Protein AF-A0A442SIB3-F1 (afdb_monomer_lite)

Structure (mmCIF, N/CA/C/O backbone):
data_AF-A0A442SIB3-F1
#
_entry.id   AF-A0A442SIB3-F1
#
loop_
_atom_site.group_PDB
_atom_site.id
_atom_site.type_symbol
_atom_site.label_atom_id
_atom_site.label_alt_id
_atom_site.label_comp_id
_atom_site.label_asym_id
_atom_site.label_entity_id
_atom_site.label_seq_id
_atom_site.pdbx_PDB_ins_code
_atom_site.Cartn_x
_atom_site.Cartn_y
_atom_site.Cartn_z
_atom_site.occupancy
_atom_site.B_iso_or_equiv
_atom_site.auth_seq_id
_atom_site.auth_comp_id
_atom_site.auth_asym_id
_atom_site.auth_atom_id
_atom_site.pdbx_PDB_model_num
ATOM 1 N N . MET A 1 1 ? 12.370 -16.704 -24.939 1.00 66.25 1 MET A N 1
ATOM 2 C CA . MET A 1 1 ? 13.390 -17.025 -25.955 1.00 66.25 1 MET A CA 1
ATOM 3 C C . MET A 1 1 ? 13.864 -15.722 -26.552 1.00 66.25 1 MET A C 1
ATOM 5 O O . MET A 1 1 ? 13.085 -15.091 -27.266 1.00 66.25 1 MET A O 1
ATOM 9 N N . ASN A 1 2 ? 15.066 -15.297 -26.175 1.00 74.00 2 ASN A N 1
ATOM 10 C CA . ASN A 1 2 ? 15.635 -14.035 -26.639 1.00 74.00 2 ASN A CA 1
ATOM 11 C C . ASN A 1 2 ? 16.204 -14.160 -28.073 1.00 74.00 2 ASN A C 1
ATOM 13 O O . ASN A 1 2 ? 16.317 -15.274 -28.586 1.00 74.00 2 ASN A O 1
ATOM 17 N N . VAL A 1 3 ? 16.539 -13.055 -28.741 1.00 76.50 3 VAL A N 1
ATOM 18 C CA . VAL A 1 3 ? 16.989 -12.995 -30.140 1.00 76.50 3 VAL A CA 1
ATOM 19 C C . VAL A 1 3 ? 18.236 -13.848 -30.313 1.00 76.50 3 VAL A C 1
ATOM 21 O O . VAL A 1 3 ? 18.281 -14.657 -31.233 1.00 76.50 3 VAL A O 1
ATOM 24 N N . ALA A 1 4 ? 19.174 -13.774 -29.368 1.00 76.81 4 ALA A N 1
ATOM 25 C CA . ALA A 1 4 ? 20.386 -14.587 -29.378 1.00 76.81 4 ALA A CA 1
ATOM 26 C C . ALA A 1 4 ? 20.079 -16.099 -29.358 1.00 76.81 4 ALA A C 1
ATOM 28 O O . ALA A 1 4 ? 20.660 -16.869 -30.120 1.00 76.81 4 ALA A O 1
ATOM 29 N N . GLN A 1 5 ? 19.115 -16.535 -28.544 1.00 78.50 5 GLN A N 1
ATOM 30 C CA . GLN A 1 5 ? 18.628 -17.915 -28.507 1.00 78.50 5 GLN A CA 1
ATOM 31 C C . GLN A 1 5 ? 17.917 -18.305 -29.811 1.00 78.50 5 GLN A C 1
ATOM 33 O O . GLN A 1 5 ? 18.087 -19.433 -30.274 1.00 78.50 5 GLN A O 1
ATOM 38 N N . LYS A 1 6 ? 17.154 -17.391 -30.436 1.00 78.00 6 LYS A N 1
ATOM 39 C CA . LYS A 1 6 ? 16.512 -17.646 -31.741 1.00 78.00 6 LYS A CA 1
ATOM 40 C C . LYS A 1 6 ? 17.548 -17.809 -32.851 1.00 78.00 6 LYS A C 1
ATOM 42 O O . LYS A 1 6 ? 17.445 -18.742 -33.639 1.00 78.00 6 LYS A O 1
ATOM 47 N N . GLU A 1 7 ? 18.538 -16.925 -32.901 1.00 79.69 7 GLU A N 1
ATOM 48 C CA . GLU A 1 7 ? 19.623 -16.954 -33.884 1.00 79.69 7 GLU A CA 1
ATOM 49 C C . GLU A 1 7 ? 20.488 -18.203 -33.725 1.00 79.69 7 GLU A C 1
ATOM 51 O O . GLU A 1 7 ? 20.823 -18.843 -34.717 1.00 79.69 7 GLU A O 1
ATOM 56 N N . HIS A 1 8 ? 20.781 -18.609 -32.489 1.00 78.94 8 HIS A N 1
ATOM 57 C CA . HIS A 1 8 ? 21.533 -19.829 -32.212 1.00 78.94 8 HIS A CA 1
ATOM 58 C C . HIS A 1 8 ? 20.788 -21.089 -32.678 1.00 78.94 8 HIS A C 1
ATOM 60 O O . HIS A 1 8 ? 21.376 -21.970 -33.304 1.00 78.94 8 HIS A O 1
ATOM 66 N N . LEU A 1 9 ? 19.476 -21.172 -32.431 1.00 81.06 9 LEU A N 1
ATOM 67 C CA . LEU A 1 9 ? 18.653 -22.274 -32.938 1.00 81.06 9 LEU A CA 1
ATOM 68 C C . LEU A 1 9 ? 18.547 -22.255 -34.472 1.00 81.06 9 LEU A C 1
ATOM 70 O O . LEU A 1 9 ? 18.674 -23.303 -35.108 1.00 81.06 9 LEU A O 1
ATOM 74 N N . ALA A 1 10 ? 18.408 -21.071 -35.075 1.00 82.31 10 ALA A N 1
ATOM 75 C CA . ALA A 1 10 ? 18.383 -20.904 -36.526 1.00 82.31 10 ALA A CA 1
ATOM 76 C C . ALA A 1 10 ? 19.718 -21.291 -37.188 1.00 82.31 10 ALA A C 1
ATOM 78 O O . ALA A 1 10 ? 19.709 -21.960 -38.220 1.00 82.31 10 ALA A O 1
ATOM 79 N N . ALA A 1 11 ? 20.858 -20.944 -36.581 1.00 81.25 11 ALA A N 1
ATOM 80 C CA . ALA A 1 11 ? 22.192 -21.318 -37.057 1.00 81.25 11 ALA A CA 1
ATOM 81 C C . ALA A 1 11 ? 22.416 -22.837 -37.043 1.00 81.25 11 ALA A C 1
ATOM 83 O O . ALA A 1 11 ? 23.124 -23.373 -37.894 1.00 81.25 11 ALA A O 1
ATOM 84 N N . LEU A 1 12 ? 21.778 -23.537 -36.103 1.00 80.81 12 LEU A N 1
ATOM 85 C CA . LEU A 1 12 ? 21.798 -24.996 -36.020 1.00 80.81 12 LEU A CA 1
ATOM 86 C C . LEU A 1 12 ? 20.737 -25.660 -36.916 1.00 80.81 12 LEU A C 1
ATOM 88 O O . LEU A 1 12 ? 20.754 -26.880 -37.068 1.00 80.81 12 LEU A O 1
ATOM 92 N N . GLY A 1 13 ? 19.839 -24.881 -37.530 1.00 82.62 13 GLY A N 1
ATOM 93 C CA . GLY A 1 13 ? 18.764 -25.380 -38.392 1.00 82.62 13 GLY A CA 1
ATOM 94 C C . GLY A 1 13 ? 17.641 -26.083 -37.626 1.00 82.62 13 GLY A C 1
ATOM 95 O O . GLY A 1 13 ? 16.977 -26.960 -38.175 1.00 82.62 13 GLY A O 1
ATOM 96 N N . VAL A 1 14 ? 17.448 -25.731 -36.354 1.00 81.38 14 VAL A N 1
ATOM 97 C CA . VAL A 1 14 ? 16.566 -26.441 -35.427 1.00 81.38 14 VAL A CA 1
ATOM 98 C C . VAL A 1 14 ? 15.469 -25.509 -34.903 1.00 81.38 14 VAL A C 1
ATOM 100 O O . VAL A 1 14 ? 15.728 -24.349 -34.602 1.00 81.38 14 VAL A O 1
ATOM 103 N N . ALA A 1 15 ? 14.232 -26.004 -34.785 1.00 75.06 15 ALA A N 1
ATOM 104 C CA . ALA A 1 15 ? 13.090 -25.195 -34.346 1.00 75.06 15 ALA A CA 1
ATOM 105 C C . ALA A 1 15 ? 13.006 -25.039 -32.816 1.00 75.06 15 ALA A C 1
ATOM 107 O O . ALA A 1 15 ? 12.498 -24.030 -32.325 1.00 75.06 15 ALA A O 1
ATOM 108 N N . SER A 1 16 ? 13.496 -26.025 -32.059 1.00 78.19 16 SER A N 1
ATOM 109 C CA . SER A 1 16 ? 13.451 -26.042 -30.597 1.00 78.19 16 SER A CA 1
ATOM 110 C C . SER A 1 16 ? 14.739 -26.585 -29.979 1.00 78.19 16 SER A C 1
ATOM 112 O O . SER A 1 16 ? 15.396 -27.471 -30.515 1.00 78.19 16 SER A O 1
ATOM 114 N N . VAL A 1 17 ? 15.070 -26.128 -28.771 1.00 74.88 17 VAL A N 1
ATOM 115 C CA . VAL A 1 17 ? 16.184 -26.674 -27.969 1.00 74.88 17 VAL A CA 1
ATOM 116 C C . VAL A 1 17 ? 16.013 -28.174 -27.712 1.00 74.88 17 VAL A C 1
ATOM 118 O O . VAL A 1 17 ? 16.994 -28.900 -27.545 1.00 74.88 17 VAL A O 1
ATOM 121 N N . HIS A 1 18 ? 14.769 -28.659 -27.671 1.00 80.75 18 HIS A N 1
ATOM 122 C CA . HIS A 1 18 ? 14.461 -30.069 -27.426 1.00 80.75 18 HIS A CA 1
ATOM 123 C C . HIS A 1 18 ? 14.847 -30.986 -28.587 1.00 80.75 18 HIS A C 1
ATOM 125 O O . HIS A 1 18 ? 15.131 -32.159 -28.349 1.00 80.75 18 HIS A O 1
ATOM 131 N N . ASP A 1 19 ? 14.943 -30.439 -29.795 1.00 80.19 19 ASP A N 1
ATOM 132 C CA . ASP A 1 19 ? 15.344 -31.166 -30.998 1.00 80.19 19 ASP A CA 1
ATOM 133 C C . ASP A 1 19 ? 16.879 -31.307 -31.093 1.00 80.19 19 ASP A C 1
ATOM 135 O O . ASP A 1 19 ? 17.394 -32.068 -31.912 1.00 80.19 19 ASP A O 1
ATOM 139 N N . LEU A 1 20 ? 17.638 -30.606 -30.236 1.00 78.19 20 LEU A N 1
ATOM 140 C CA . LEU A 1 20 ? 19.082 -30.801 -30.128 1.00 78.19 20 LEU A CA 1
ATOM 141 C C . LEU A 1 20 ? 19.395 -32.159 -29.470 1.00 78.19 20 LEU A C 1
ATOM 143 O O . LEU A 1 20 ? 18.699 -32.567 -28.528 1.00 78.19 20 LEU A O 1
ATOM 147 N N . PRO A 1 21 ? 20.490 -32.834 -29.868 1.00 78.06 21 PRO A N 1
ATOM 148 C CA . PRO A 1 21 ? 20.883 -34.106 -29.273 1.00 78.06 21 PRO A CA 1
ATOM 149 C C . PRO A 1 21 ? 21.027 -34.008 -27.742 1.00 78.06 21 PRO A C 1
ATOM 151 O O . PRO A 1 21 ? 21.536 -33.006 -27.226 1.00 78.06 21 PRO A O 1
ATOM 154 N N . PRO A 1 22 ? 20.569 -35.012 -26.974 1.00 71.44 22 PRO A N 1
ATOM 155 C CA . PRO A 1 22 ? 20.773 -35.038 -25.529 1.00 71.44 22 PRO A CA 1
ATOM 156 C C . PRO A 1 22 ? 22.275 -35.082 -25.206 1.00 71.44 22 PRO A C 1
ATOM 158 O O . PRO A 1 22 ? 23.003 -35.909 -25.745 1.00 71.44 22 PRO A O 1
ATOM 161 N N . GLY A 1 23 ? 22.739 -34.171 -24.343 1.00 69.88 23 GLY A N 1
ATOM 162 C CA . GLY A 1 23 ? 24.150 -34.064 -23.947 1.00 69.88 23 GLY A CA 1
ATOM 163 C C . GLY A 1 23 ? 25.054 -33.284 -24.909 1.00 69.88 23 GLY A C 1
ATOM 164 O O . GLY A 1 23 ? 26.265 -33.276 -24.710 1.00 69.88 23 GLY A O 1
ATOM 165 N N . SER A 1 24 ? 24.510 -32.628 -25.940 1.00 73.88 24 SER A N 1
ATOM 166 C CA . SER A 1 24 ? 25.320 -31.788 -26.826 1.00 73.88 24 SER A CA 1
ATOM 167 C C . SER A 1 24 ? 25.783 -30.500 -26.137 1.00 73.88 24 SER A C 1
ATOM 169 O O . SER A 1 24 ? 25.027 -29.857 -25.403 1.00 73.88 24 SER A O 1
ATOM 171 N N . ASN A 1 25 ? 27.010 -30.073 -26.446 1.00 77.50 25 ASN A N 1
ATOM 172 C CA . ASN A 1 25 ? 27.545 -28.783 -25.996 1.00 77.50 25 ASN A CA 1
ATOM 173 C C . ASN A 1 25 ? 26.676 -27.604 -26.469 1.00 77.50 25 ASN A C 1
ATOM 175 O O . ASN A 1 25 ? 26.555 -26.616 -25.756 1.00 77.50 25 ASN A O 1
ATOM 179 N N . ALA A 1 26 ? 25.959 -27.760 -27.587 1.00 75.19 26 ALA A N 1
ATOM 180 C CA . ALA A 1 26 ? 25.010 -26.775 -28.104 1.00 75.19 26 ALA A CA 1
ATOM 181 C C . ALA A 1 26 ? 23.849 -26.459 -27.135 1.00 75.19 26 ALA A C 1
ATOM 183 O O . ALA A 1 26 ? 23.329 -25.345 -27.142 1.00 75.19 26 ALA A O 1
ATOM 184 N N . LYS A 1 27 ? 23.433 -27.404 -26.275 1.00 75.12 27 LYS A N 1
ATOM 185 C CA . LYS A 1 27 ? 22.431 -27.124 -25.226 1.00 75.12 27 LYS A CA 1
ATOM 186 C C . LYS A 1 27 ? 23.009 -26.281 -24.092 1.00 75.12 27 LYS A C 1
ATOM 188 O O . LYS A 1 27 ? 22.301 -25.442 -23.544 1.00 75.12 27 LYS A O 1
ATOM 193 N N . LEU A 1 28 ? 24.280 -26.503 -23.751 1.00 75.50 28 LEU A N 1
ATOM 194 C CA . LEU A 1 28 ? 24.992 -25.706 -22.751 1.00 75.50 28 LEU A CA 1
ATOM 195 C C . LEU A 1 28 ? 25.247 -24.290 -23.274 1.00 75.50 28 LEU A C 1
ATOM 197 O O . LEU A 1 28 ? 25.030 -23.326 -22.552 1.00 75.50 28 LEU A O 1
ATOM 201 N N . GLU A 1 29 ? 25.636 -24.161 -24.541 1.00 76.81 29 GLU A N 1
ATOM 202 C CA . GLU A 1 29 ? 25.796 -22.871 -25.218 1.00 76.81 29 GLU A CA 1
ATOM 203 C C . GLU A 1 29 ? 24.472 -22.103 -25.266 1.00 76.81 29 GLU A C 1
ATOM 205 O O . GLU A 1 29 ? 24.440 -20.949 -24.850 1.00 76.81 29 GLU A O 1
ATOM 210 N N . TYR A 1 30 ? 23.361 -22.759 -25.628 1.00 74.56 30 TYR A N 1
ATOM 211 C CA . TYR A 1 30 ? 22.024 -22.157 -25.569 1.00 74.56 30 TYR A CA 1
ATOM 212 C C . TYR A 1 30 ? 21.650 -21.664 -24.158 1.00 74.56 30 TYR A C 1
ATOM 214 O O . TYR A 1 30 ? 21.089 -20.580 -24.015 1.00 74.56 30 TYR A O 1
ATOM 222 N N . ALA A 1 31 ? 21.962 -22.442 -23.116 1.00 74.19 31 ALA A N 1
ATOM 223 C CA . ALA A 1 31 ? 21.683 -22.077 -21.724 1.00 74.19 31 ALA A CA 1
ATOM 224 C C . ALA A 1 31 ? 22.567 -20.925 -21.208 1.00 74.19 31 ALA A C 1
ATOM 226 O O . ALA A 1 31 ? 22.169 -20.216 -20.289 1.00 74.19 31 ALA A O 1
ATOM 227 N N . ASN A 1 32 ? 23.748 -20.731 -21.803 1.00 75.25 32 ASN A N 1
ATOM 228 C CA . ASN A 1 32 ? 24.673 -19.648 -21.466 1.00 75.25 32 ASN A CA 1
ATOM 229 C C . ASN A 1 32 ? 24.373 -18.337 -22.213 1.00 75.25 32 ASN A C 1
ATOM 231 O O . ASN A 1 32 ? 24.952 -17.303 -21.874 1.00 75.25 32 ASN A O 1
ATOM 235 N N . LEU A 1 33 ? 23.488 -18.354 -23.218 1.00 73.00 33 LEU A N 1
ATOM 236 C CA . LEU A 1 33 ? 23.015 -17.137 -23.874 1.00 73.00 33 LEU A CA 1
ATOM 237 C C . LEU A 1 33 ? 22.119 -16.367 -22.896 1.00 73.00 33 LEU A C 1
ATOM 239 O O . LEU A 1 33 ? 21.065 -16.850 -22.492 1.00 73.00 33 LEU A O 1
ATOM 243 N N . THR A 1 34 ? 22.595 -15.178 -22.527 1.00 61.25 34 THR A N 1
ATOM 244 C CA . THR A 1 34 ? 22.104 -14.225 -21.521 1.00 61.25 34 THR A CA 1
ATOM 245 C C . THR A 1 34 ? 20.612 -14.342 -21.195 1.00 61.25 34 THR A C 1
ATOM 247 O O . THR A 1 34 ? 19.773 -14.086 -22.044 1.00 61.25 34 THR A O 1
ATOM 250 N N . ASP A 1 35 ? 20.264 -14.625 -19.939 1.00 57.09 35 ASP A N 1
ATOM 251 C CA . ASP A 1 35 ? 18.871 -14.790 -19.471 1.00 57.09 35 ASP A CA 1
ATOM 252 C C . ASP A 1 35 ? 18.088 -13.461 -19.358 1.00 57.09 35 ASP A C 1
ATOM 254 O O . ASP A 1 35 ? 16.974 -13.392 -18.840 1.00 57.09 35 ASP A O 1
ATOM 258 N N . THR A 1 36 ? 18.681 -12.363 -19.829 1.00 59.50 36 THR A N 1
ATOM 259 C CA . THR A 1 36 ? 17.997 -11.079 -19.957 1.00 59.50 36 THR A CA 1
ATOM 260 C C . THR A 1 36 ? 16.972 -11.173 -21.090 1.00 59.50 36 THR A C 1
ATOM 262 O O . THR A 1 36 ? 17.369 -11.453 -22.228 1.00 59.50 36 THR A O 1
ATOM 265 N N . PRO A 1 37 ? 15.675 -10.936 -20.816 1.00 57.75 37 PRO A N 1
ATOM 266 C CA . PRO A 1 37 ? 14.662 -10.836 -21.858 1.00 57.75 37 PRO A CA 1
ATOM 267 C C . PRO A 1 37 ? 15.074 -9.753 -22.853 1.00 57.75 37 PRO A C 1
ATOM 269 O O . PRO A 1 37 ? 15.551 -8.695 -22.432 1.00 57.75 37 PRO A O 1
ATOM 272 N N . ASP A 1 38 ? 14.892 -9.991 -24.155 1.00 58.03 38 ASP A N 1
ATOM 273 C CA . ASP A 1 38 ? 15.052 -8.895 -25.110 1.00 58.03 38 ASP A CA 1
ATOM 274 C C . ASP A 1 38 ? 14.090 -7.766 -24.742 1.00 58.03 38 ASP A C 1
ATOM 276 O O . ASP A 1 38 ? 12.965 -8.045 -24.306 1.00 58.03 38 ASP A O 1
ATOM 280 N N . PRO A 1 39 ? 14.478 -6.500 -24.960 1.00 53.56 39 PRO A N 1
ATOM 281 C CA . PRO A 1 39 ? 13.505 -5.424 -24.955 1.00 53.56 39 PRO A CA 1
ATOM 282 C C . PRO A 1 39 ? 12.421 -5.769 -25.982 1.00 53.56 39 PRO A C 1
ATOM 284 O O . PRO A 1 39 ? 12.717 -5.968 -27.162 1.00 53.56 39 PRO A O 1
ATOM 287 N N . GLU A 1 40 ? 11.173 -5.890 -25.528 1.00 52.88 40 GLU A N 1
ATOM 288 C CA . GLU A 1 40 ? 10.041 -6.128 -26.419 1.00 52.88 40 GLU A CA 1
ATOM 289 C C . GLU A 1 40 ? 10.061 -5.077 -27.535 1.00 52.88 40 GLU A C 1
ATOM 291 O O . GLU A 1 40 ? 10.117 -3.872 -27.271 1.00 52.88 40 GLU A O 1
ATOM 296 N N . SER A 1 41 ? 10.041 -5.517 -28.799 1.00 49.44 41 SER A N 1
ATOM 297 C CA . SER A 1 41 ? 9.874 -4.581 -29.906 1.00 49.44 41 SER A CA 1
ATOM 298 C C . SER A 1 41 ? 8.537 -3.870 -29.718 1.00 49.44 41 SER A C 1
ATOM 300 O O . SER A 1 41 ? 7.503 -4.525 -29.567 1.00 49.44 41 SER A O 1
ATOM 302 N N . VAL A 1 42 ? 8.556 -2.539 -29.750 1.00 50.31 42 VAL A N 1
ATOM 303 C CA . VAL A 1 42 ? 7.392 -1.665 -29.514 1.00 50.31 42 VAL A CA 1
ATOM 304 C C . VAL A 1 42 ? 6.200 -2.001 -30.433 1.00 50.31 42 VAL A C 1
ATOM 306 O O . VAL A 1 42 ? 5.065 -1.660 -30.120 1.00 50.31 42 VAL A O 1
ATOM 309 N N . GLU A 1 43 ? 6.422 -2.726 -31.534 1.00 51.09 43 GLU A N 1
ATOM 310 C CA . GLU A 1 43 ? 5.372 -3.182 -32.452 1.00 51.09 43 GLU A CA 1
ATOM 311 C C . GLU A 1 43 ? 4.460 -4.293 -31.902 1.00 51.09 43 GLU A C 1
ATOM 313 O O . GLU A 1 43 ? 3.310 -4.379 -32.334 1.00 51.09 43 GLU A O 1
ATOM 318 N N . THR A 1 44 ? 4.920 -5.113 -30.948 1.00 44.59 44 THR A N 1
ATOM 319 C CA . THR A 1 44 ? 4.103 -6.166 -30.302 1.00 44.59 44 THR A CA 1
ATOM 320 C C . THR A 1 44 ? 3.690 -5.830 -28.875 1.00 44.59 44 THR A C 1
ATOM 322 O O . THR A 1 44 ? 2.942 -6.594 -28.265 1.00 44.59 44 THR A O 1
ATOM 325 N N . ALA A 1 45 ? 4.156 -4.700 -28.341 1.00 46.66 45 ALA A N 1
ATOM 326 C CA . ALA A 1 45 ? 3.649 -4.181 -27.083 1.00 46.66 45 ALA A CA 1
ATOM 327 C C . ALA A 1 45 ? 2.138 -3.913 -27.224 1.00 46.66 45 ALA A C 1
ATOM 329 O O . ALA A 1 45 ? 1.679 -3.547 -28.316 1.00 46.66 45 ALA A O 1
ATOM 330 N N . PRO A 1 46 ? 1.337 -4.063 -26.152 1.00 50.38 46 PRO A N 1
ATOM 331 C CA . PRO A 1 46 ? -0.031 -3.572 -26.162 1.00 50.38 46 PRO A CA 1
ATOM 332 C C . PRO A 1 46 ? 0.012 -2.122 -26.639 1.00 50.38 46 PRO A C 1
ATOM 334 O O . PRO A 1 46 ? 0.695 -1.297 -26.030 1.00 50.38 46 PRO A O 1
ATOM 337 N N . LYS A 1 47 ? -0.654 -1.813 -27.759 1.00 57.56 47 LYS A N 1
ATOM 338 C CA . LYS A 1 47 ? -0.840 -0.425 -28.181 1.00 57.56 47 LYS A CA 1
ATOM 339 C C . LYS A 1 47 ? -1.625 0.245 -27.068 1.00 57.56 47 LYS A C 1
ATOM 341 O O . LYS A 1 47 ? -2.842 0.085 -26.988 1.00 57.56 47 LYS A O 1
ATOM 346 N N . TYR A 1 48 ? -0.907 0.913 -26.176 1.00 54.84 48 TYR A N 1
ATOM 347 C CA . TYR A 1 48 ? -1.509 1.671 -25.102 1.00 54.84 48 TYR A CA 1
ATOM 348 C C . TYR A 1 48 ? -2.489 2.647 -25.732 1.00 54.84 48 TYR A C 1
ATOM 350 O O . TYR A 1 48 ? -2.169 3.321 -26.718 1.00 54.84 48 TYR A O 1
ATOM 358 N N . SER A 1 49 ? -3.704 2.687 -25.196 1.00 59.97 49 SER A N 1
ATOM 359 C CA . SER A 1 49 ? -4.652 3.703 -25.620 1.00 59.97 49 SER A CA 1
ATOM 360 C C . SER A 1 49 ? -4.068 5.078 -25.306 1.00 59.97 49 SER A C 1
ATOM 362 O O . SER A 1 49 ? -3.260 5.242 -24.388 1.00 59.97 49 SER A O 1
ATOM 364 N N . GLU A 1 50 ? -4.476 6.090 -26.061 1.00 50.91 50 GLU A N 1
ATOM 365 C CA . GLU A 1 50 ? -3.951 7.446 -25.902 1.00 50.91 50 GLU A CA 1
ATOM 366 C C . GLU A 1 50 ? -4.108 7.969 -24.460 1.00 50.91 50 GLU A C 1
ATOM 368 O O . GLU A 1 50 ? -3.217 8.635 -23.938 1.00 50.91 50 GLU A O 1
ATOM 373 N N . GLY A 1 51 ? -5.170 7.554 -23.758 1.00 56.28 51 GLY A N 1
ATOM 374 C CA . GLY A 1 51 ? -5.364 7.836 -22.333 1.00 56.28 51 GLY A CA 1
ATOM 375 C C . GLY A 1 51 ? -4.372 7.121 -21.403 1.00 56.28 51 GLY A C 1
ATOM 376 O O . GLY A 1 51 ? -3.907 7.718 -20.436 1.00 56.28 51 GLY A O 1
ATOM 377 N N . GLN A 1 52 ? -3.985 5.876 -21.701 1.00 58.09 52 GLN A N 1
ATOM 378 C CA . GLN A 1 52 ? -2.976 5.140 -20.923 1.00 58.09 52 GLN A CA 1
ATOM 379 C C . GLN A 1 52 ? -1.585 5.759 -21.078 1.00 58.09 52 GLN A C 1
ATOM 381 O O . GLN A 1 52 ? -0.842 5.872 -20.104 1.00 58.09 52 GLN A O 1
ATOM 386 N N . VAL A 1 53 ? -1.256 6.218 -22.287 1.00 55.72 53 VAL A N 1
ATOM 387 C CA . VAL A 1 53 ? -0.012 6.945 -22.561 1.00 55.72 53 VAL A CA 1
ATOM 388 C C . VAL A 1 53 ? 0.004 8.284 -21.820 1.00 55.72 53 VAL A C 1
ATOM 390 O O . VAL A 1 53 ? 1.007 8.620 -21.201 1.00 55.72 53 VAL A O 1
ATOM 393 N N . GLN A 1 54 ? -1.111 9.021 -21.800 1.00 57.56 54 GLN A N 1
ATOM 394 C CA . GLN A 1 54 ? -1.213 10.291 -21.067 1.00 57.56 54 GLN A CA 1
ATOM 395 C C . GLN A 1 54 ? -1.127 10.116 -19.541 1.00 57.56 54 GLN A C 1
ATOM 397 O O . GLN A 1 54 ? -0.484 10.930 -18.877 1.00 57.56 54 GLN A O 1
ATOM 402 N N . TYR A 1 55 ? -1.699 9.039 -18.995 1.00 58.00 55 TYR A N 1
ATOM 403 C CA . TYR A 1 55 ? -1.570 8.680 -17.579 1.00 58.00 55 TYR A CA 1
ATOM 404 C C . TYR A 1 55 ? -0.121 8.328 -17.202 1.00 58.00 55 TYR A C 1
ATOM 406 O O . TYR A 1 55 ? 0.399 8.814 -16.200 1.00 58.00 55 TYR A O 1
ATOM 414 N N . LEU A 1 56 ? 0.563 7.529 -18.031 1.00 58.19 56 LEU A N 1
ATOM 415 C CA . LEU A 1 56 ? 1.958 7.128 -17.804 1.00 58.19 56 LEU A CA 1
ATOM 416 C C . LEU A 1 56 ? 2.961 8.274 -18.014 1.00 58.19 56 LEU A C 1
ATOM 418 O O . LEU A 1 56 ? 3.982 8.320 -17.333 1.00 58.19 56 LEU A O 1
ATOM 422 N N . LEU A 1 57 ? 2.678 9.204 -18.933 1.00 58.81 57 LEU A N 1
ATOM 423 C CA . LEU A 1 57 ? 3.540 10.353 -19.249 1.00 58.81 57 LEU A CA 1
ATOM 424 C C . LEU A 1 57 ? 3.296 11.581 -18.355 1.00 58.81 57 LEU A C 1
ATOM 426 O O . LEU A 1 57 ? 3.882 12.635 -18.596 1.00 58.81 57 LEU A O 1
ATOM 430 N N . GLY A 1 58 ? 2.475 11.457 -17.308 1.00 49.94 58 GLY A N 1
ATOM 431 C CA . GLY A 1 58 ? 2.372 12.478 -16.266 1.00 49.94 58 GLY A CA 1
ATOM 432 C C . GLY A 1 58 ? 1.528 13.697 -16.635 1.00 49.94 58 GLY A C 1
ATOM 433 O O . GLY A 1 58 ? 1.797 14.788 -16.131 1.00 49.94 58 GLY A O 1
ATOM 434 N N . ARG A 1 59 ? 0.491 13.541 -17.473 1.00 51.84 59 ARG A N 1
ATOM 435 C CA . ARG A 1 59 ? -0.579 14.550 -17.508 1.00 51.84 59 ARG A CA 1
ATOM 436 C C . ARG A 1 59 ? -1.326 14.522 -16.181 1.00 51.84 59 ARG A C 1
ATOM 438 O O . ARG A 1 59 ? -1.650 13.450 -15.668 1.00 51.84 59 ARG A O 1
ATOM 445 N N . SER A 1 60 ? -1.579 15.699 -15.617 1.00 52.25 60 SER A N 1
ATOM 446 C CA . SER A 1 60 ? -2.339 15.793 -14.379 1.00 52.25 60 SER A CA 1
ATOM 447 C C . SER A 1 60 ? -3.777 15.330 -14.639 1.00 52.25 60 SER A C 1
ATOM 449 O O . SER A 1 60 ? -4.364 15.642 -15.674 1.00 52.25 60 SER A O 1
ATOM 451 N N . VAL A 1 61 ? -4.355 14.574 -13.702 1.00 53.31 61 VAL A N 1
ATOM 452 C CA . VAL A 1 61 ? -5.772 14.153 -13.748 1.00 53.31 61 VAL A CA 1
ATOM 453 C C . VAL A 1 61 ? -6.706 15.373 -13.835 1.00 53.31 61 VAL A C 1
ATOM 455 O O . VAL A 1 61 ? -7.843 15.265 -14.293 1.00 53.31 61 VAL A O 1
ATOM 458 N N . ASP A 1 62 ? -6.202 16.547 -13.451 1.00 53.97 62 ASP A N 1
ATOM 459 C CA . ASP A 1 62 ? -6.910 17.818 -13.491 1.00 53.97 62 ASP A CA 1
ATOM 460 C C . ASP A 1 62 ? -7.143 18.342 -14.918 1.00 53.97 62 ASP A C 1
ATOM 462 O O . ASP A 1 62 ? -8.090 19.100 -15.122 1.00 53.97 62 ASP A O 1
ATOM 466 N N . ASP A 1 63 ? -6.383 17.866 -15.910 1.00 58.44 63 ASP A N 1
ATOM 467 C CA . ASP A 1 63 ? -6.514 18.270 -17.318 1.00 58.44 63 ASP A CA 1
ATOM 468 C C . ASP A 1 63 ? -7.446 17.359 -18.140 1.00 58.44 63 ASP A C 1
ATOM 470 O O . ASP A 1 63 ? -7.622 17.570 -19.342 1.00 58.44 63 ASP A O 1
ATOM 474 N N . LEU A 1 64 ? -8.028 16.324 -17.520 1.00 60.47 64 LEU A N 1
ATOM 475 C CA . LEU A 1 64 ? -8.953 15.405 -18.189 1.00 60.47 64 LEU A CA 1
ATOM 476 C C . LEU A 1 64 ? -10.346 16.026 -18.326 1.00 60.47 64 LEU A C 1
ATOM 478 O O . LEU A 1 64 ? -10.874 16.591 -17.361 1.00 60.47 64 LEU A O 1
ATOM 482 N N . ASP A 1 65 ? -10.955 15.855 -19.501 1.00 63.34 65 ASP A N 1
ATOM 483 C CA . ASP A 1 65 ? -12.340 16.256 -19.752 1.00 63.34 65 ASP A CA 1
ATOM 484 C C . ASP A 1 65 ? -13.352 15.335 -19.037 1.00 63.34 65 ASP A C 1
ATOM 486 O O . ASP A 1 65 ? -13.027 14.236 -18.574 1.00 63.34 65 ASP A O 1
ATOM 490 N N . ASP A 1 66 ? -14.600 15.795 -18.915 1.00 66.75 66 ASP A N 1
ATOM 491 C CA . ASP A 1 66 ? -15.642 15.099 -18.148 1.00 66.75 66 ASP A CA 1
ATOM 492 C C . ASP A 1 66 ? -15.956 13.696 -18.696 1.00 66.75 66 ASP A C 1
ATOM 494 O O . ASP A 1 66 ? -16.287 12.780 -17.937 1.00 66.75 66 ASP A O 1
ATOM 498 N N . PHE A 1 67 ? -15.807 13.496 -20.009 1.00 65.12 67 PHE A N 1
ATOM 499 C CA . PHE A 1 67 ? -16.021 12.201 -20.649 1.00 65.12 67 PHE A CA 1
ATOM 500 C C . PHE A 1 67 ? -14.894 11.220 -20.298 1.00 65.12 67 PHE A C 1
ATOM 502 O O . PHE A 1 67 ? -15.153 10.082 -19.902 1.00 65.12 67 PHE A O 1
ATOM 509 N N . GLN A 1 68 ? -13.643 11.673 -20.366 1.00 63.34 68 GLN A N 1
ATOM 510 C CA . GLN A 1 68 ? -12.458 10.896 -20.011 1.00 63.34 68 GLN A CA 1
ATOM 511 C C . GLN A 1 68 ? -12.434 10.549 -18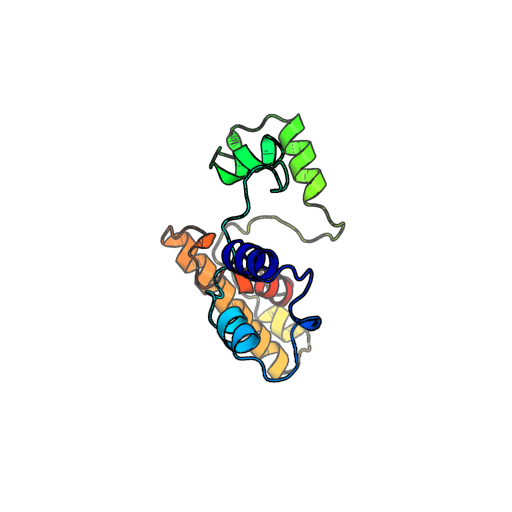.521 1.00 63.34 68 GLN A C 1
ATOM 513 O O . GLN A 1 68 ? -12.133 9.406 -18.167 1.00 63.34 68 GLN A O 1
ATOM 518 N N . ARG A 1 69 ? -12.828 11.484 -17.645 1.00 60.16 69 ARG A N 1
ATOM 519 C CA . ARG A 1 69 ? -13.017 11.213 -16.209 1.00 60.16 69 ARG A CA 1
ATOM 520 C C . ARG A 1 69 ? -14.080 10.143 -15.970 1.00 60.16 69 ARG A C 1
ATOM 522 O O . ARG A 1 69 ? -13.868 9.261 -15.141 1.00 60.16 69 ARG A O 1
ATOM 529 N N . GLY A 1 70 ? -15.188 10.183 -16.713 1.00 60.50 70 GLY A N 1
ATOM 530 C CA . GLY A 1 70 ? -16.257 9.187 -16.623 1.00 60.50 70 GLY A CA 1
ATOM 531 C C . GLY A 1 70 ? -15.800 7.778 -17.010 1.00 60.50 70 GLY A C 1
ATOM 532 O O . GLY A 1 70 ? -16.093 6.814 -16.303 1.00 60.50 70 GLY A O 1
ATOM 533 N N . VAL A 1 71 ? -15.023 7.653 -18.088 1.00 60.78 71 VAL A N 1
ATOM 534 C CA . VAL A 1 71 ? -14.460 6.363 -18.523 1.00 60.78 71 VAL A CA 1
ATOM 535 C C . VAL A 1 71 ? -13.428 5.838 -17.520 1.00 60.78 71 VAL A C 1
ATOM 537 O O . VAL A 1 71 ? -13.438 4.649 -17.202 1.00 60.78 71 VAL A O 1
ATOM 540 N N . LEU A 1 72 ? -12.576 6.711 -16.972 1.00 59.31 72 LEU A N 1
ATOM 541 C CA . LEU A 1 72 ? -11.584 6.332 -15.961 1.00 59.31 72 LEU A CA 1
ATOM 542 C C . LEU A 1 72 ? -12.250 5.865 -14.654 1.00 59.31 72 LEU A C 1
ATOM 544 O O . LEU A 1 72 ? -11.839 4.861 -14.077 1.00 59.31 72 LEU A O 1
ATOM 548 N N . ALA A 1 73 ? -13.317 6.543 -14.223 1.00 57.59 73 ALA A N 1
ATOM 549 C CA . ALA A 1 73 ? -14.121 6.137 -13.072 1.00 57.59 73 ALA A CA 1
ATOM 550 C C . ALA A 1 73 ? -14.842 4.796 -13.309 1.00 57.59 73 ALA A C 1
ATOM 552 O O . ALA A 1 73 ? -14.914 3.961 -12.408 1.00 57.59 73 ALA A O 1
ATOM 553 N N . GLY A 1 74 ? -15.326 4.557 -14.533 1.00 52.88 74 GLY A N 1
ATOM 554 C CA . GLY A 1 74 ? -15.962 3.297 -14.921 1.00 52.88 74 GLY A CA 1
ATOM 555 C C . GLY A 1 74 ? -15.002 2.104 -14.931 1.00 52.88 74 GLY A C 1
ATOM 556 O O . GLY A 1 74 ? -15.395 1.006 -14.550 1.00 52.88 74 GLY A O 1
ATOM 557 N N . LEU A 1 75 ? -13.732 2.312 -15.291 1.00 55.09 75 LEU A N 1
ATOM 558 C CA . LEU A 1 75 ? -12.719 1.249 -15.289 1.00 55.09 75 LEU A CA 1
ATOM 559 C C . LEU A 1 75 ? -12.251 0.847 -13.875 1.00 55.09 75 LEU A C 1
ATOM 561 O O . LEU A 1 75 ? -11.701 -0.238 -13.707 1.00 55.09 75 LEU A O 1
ATOM 565 N N . GLY A 1 76 ? -12.456 1.711 -12.873 1.00 44.50 76 GLY A N 1
ATOM 566 C CA . GLY A 1 76 ? -12.027 1.500 -11.485 1.00 44.50 76 GLY A CA 1
ATOM 567 C C . GLY A 1 76 ? -13.086 0.913 -10.547 1.00 44.50 76 GLY A C 1
ATOM 568 O O . GLY A 1 76 ? -12.803 0.735 -9.366 1.00 44.50 76 GLY A O 1
ATOM 569 N N . THR A 1 77 ? -14.299 0.622 -11.030 1.00 39.81 77 THR A N 1
ATOM 570 C CA . THR A 1 77 ? -15.388 0.098 -10.189 1.00 39.81 77 THR A CA 1
ATOM 571 C C . THR A 1 77 ? -15.636 -1.385 -10.449 1.00 39.81 77 THR A C 1
ATOM 573 O O . THR A 1 77 ? -16.604 -1.791 -11.087 1.00 39.81 77 THR A O 1
ATOM 576 N N . THR A 1 78 ? -14.797 -2.237 -9.856 1.00 39.47 78 THR A N 1
ATOM 577 C CA . THR A 1 78 ? -15.356 -3.461 -9.273 1.00 39.47 78 THR A CA 1
ATOM 578 C C . THR A 1 78 ? -16.336 -3.016 -8.197 1.00 39.47 78 THR A C 1
ATOM 580 O O . THR A 1 78 ? -16.002 -2.199 -7.341 1.00 39.47 78 THR A O 1
ATOM 583 N N . THR A 1 79 ? -17.570 -3.481 -8.304 1.00 44.19 79 THR A N 1
ATOM 584 C CA . THR A 1 79 ? -18.692 -3.140 -7.434 1.00 44.19 79 THR A CA 1
ATOM 585 C C . THR A 1 79 ? -18.455 -3.728 -6.043 1.00 44.19 79 THR A C 1
ATOM 587 O O . THR A 1 79 ? -19.003 -4.760 -5.689 1.00 44.19 79 THR A O 1
ATOM 590 N N . GLU A 1 80 ? -17.611 -3.079 -5.253 1.00 37.66 80 GLU A N 1
ATOM 591 C CA . GLU A 1 80 ? -17.560 -3.242 -3.808 1.00 37.66 80 GLU A CA 1
ATOM 592 C C . GLU A 1 80 ? -17.493 -1.846 -3.204 1.00 37.66 80 GLU A C 1
ATOM 594 O O . GLU A 1 80 ? -16.597 -1.054 -3.498 1.00 37.66 80 GLU A O 1
ATOM 599 N N . GLU A 1 81 ? -18.501 -1.536 -2.396 1.00 38.28 81 GLU A N 1
ATOM 600 C CA . GLU A 1 81 ? -18.665 -0.309 -1.627 1.00 38.28 81 GLU A CA 1
ATOM 601 C C . GLU A 1 81 ? -17.503 -0.133 -0.635 1.00 38.28 81 GLU A C 1
ATOM 603 O O . GLU A 1 81 ? -17.649 -0.304 0.571 1.00 38.28 81 GLU A O 1
ATOM 608 N N . THR A 1 82 ? -16.319 0.219 -1.126 1.00 40.53 82 THR A N 1
ATOM 609 C CA . THR A 1 82 ? -15.211 0.646 -0.276 1.00 40.53 82 THR A CA 1
ATOM 610 C C . THR A 1 82 ? -15.106 2.150 -0.417 1.00 40.53 82 THR A C 1
ATOM 612 O O . THR A 1 82 ? -14.624 2.666 -1.420 1.00 40.53 82 THR A O 1
ATOM 615 N N . SER A 1 83 ? -15.638 2.856 0.578 1.00 37.53 83 SER A N 1
ATOM 616 C CA . SER A 1 83 ? -15.595 4.312 0.699 1.00 37.53 83 SER A CA 1
ATOM 617 C C . SER A 1 83 ? -14.194 4.851 0.357 1.00 37.53 83 SER A C 1
ATOM 619 O O . SER A 1 83 ? -13.245 4.678 1.118 1.00 37.53 83 SER A O 1
ATOM 621 N N . THR A 1 84 ? -14.052 5.489 -0.809 1.00 38.84 84 THR A N 1
ATOM 622 C CA . THR A 1 84 ? -12.802 6.090 -1.313 1.00 38.84 84 THR A CA 1
ATOM 623 C C . THR A 1 84 ? -12.587 7.515 -0.808 1.00 38.84 84 THR A C 1
ATOM 625 O O . THR A 1 84 ? -11.730 8.238 -1.321 1.00 38.84 84 THR A O 1
ATOM 628 N N . ALA A 1 85 ? -13.335 7.947 0.212 1.00 42.41 85 ALA A N 1
ATOM 629 C CA . ALA A 1 85 ? -13.091 9.227 0.855 1.00 42.41 85 ALA A CA 1
ATOM 630 C C . ALA A 1 85 ? -11.668 9.224 1.428 1.00 42.41 85 ALA A C 1
ATOM 632 O O . ALA A 1 85 ? -11.393 8.562 2.424 1.00 42.41 85 ALA A O 1
ATOM 633 N N . LYS A 1 86 ? -10.753 9.948 0.770 1.00 43.28 86 LYS A N 1
ATOM 634 C CA . LYS A 1 86 ? -9.394 10.212 1.249 1.00 43.28 86 LYS A CA 1
ATOM 635 C C . LYS A 1 86 ? -9.524 10.774 2.670 1.00 43.28 86 LYS A C 1
ATOM 637 O O . LYS A 1 86 ? -10.017 11.898 2.799 1.00 43.28 86 LYS A O 1
ATOM 642 N N . PRO A 1 87 ? -9.154 10.031 3.730 1.00 49.56 87 PRO A N 1
ATOM 643 C CA . PRO A 1 87 ? -9.303 10.546 5.079 1.00 49.56 87 PRO A CA 1
ATOM 644 C C . PRO A 1 87 ? -8.408 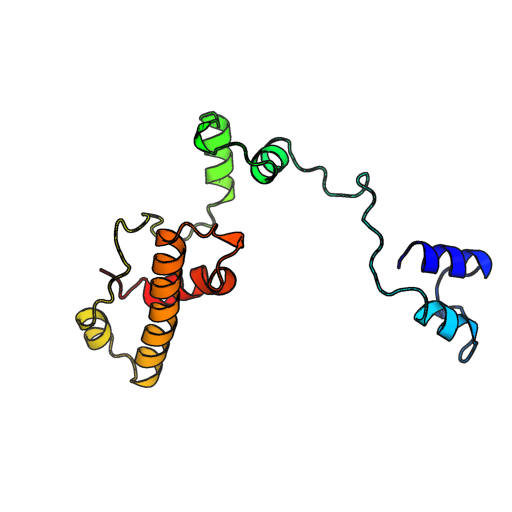11.779 5.199 1.00 49.56 87 PRO A C 1
ATOM 646 O O . PRO A 1 87 ? -7.199 11.728 4.967 1.00 49.56 87 PRO A O 1
ATOM 649 N N . SER A 1 88 ? -9.034 12.922 5.466 1.00 44.28 88 SER A N 1
ATOM 650 C CA . SER A 1 88 ? -8.352 14.197 5.657 1.00 44.28 88 SER A CA 1
ATOM 651 C C . SER A 1 88 ? -7.767 14.207 7.069 1.00 44.28 88 SER A C 1
ATOM 653 O O . SER A 1 88 ? -8.394 14.668 8.018 1.00 44.28 88 SER A O 1
ATOM 655 N N . GLY A 1 89 ? -6.595 13.591 7.234 1.00 60.31 89 GLY A N 1
ATOM 656 C CA . GLY A 1 89 ? -5.893 13.513 8.514 1.00 60.31 89 GLY A CA 1
ATOM 657 C C . GLY A 1 89 ? -4.993 12.285 8.634 1.00 60.31 89 GLY A C 1
ATOM 658 O O . GLY A 1 89 ? -5.103 11.346 7.851 1.00 60.31 89 GLY A O 1
ATOM 659 N N . ALA A 1 90 ? -4.101 12.293 9.633 1.00 69.50 90 ALA A N 1
ATOM 660 C CA . ALA A 1 90 ? -3.370 11.080 10.020 1.00 69.50 90 ALA A CA 1
ATOM 661 C C . ALA A 1 90 ? -4.371 9.943 10.286 1.00 69.50 90 ALA A C 1
ATOM 663 O O . ALA A 1 90 ? -5.373 10.203 10.963 1.00 69.50 90 ALA A O 1
ATOM 664 N N . PRO A 1 91 ? -4.096 8.708 9.832 1.00 76.44 91 PRO A N 1
ATOM 665 C CA . PRO A 1 91 ? -4.911 7.560 10.199 1.00 76.44 91 PRO A CA 1
ATOM 666 C C . PRO A 1 91 ? -4.912 7.428 11.727 1.00 76.44 91 PRO A C 1
ATOM 668 O O . PRO A 1 91 ? -3.856 7.432 12.359 1.00 76.44 91 PRO A O 1
ATOM 671 N N . LYS A 1 92 ? -6.099 7.352 12.334 1.00 83.75 92 LYS A N 1
ATOM 672 C CA . LYS A 1 92 ? -6.271 7.153 13.778 1.00 83.75 92 LYS A CA 1
ATOM 673 C C . LYS A 1 92 ? -7.029 5.861 14.020 1.00 83.75 92 LYS A C 1
ATOM 675 O O . LYS A 1 92 ? -8.107 5.666 13.465 1.00 83.75 92 LYS A O 1
ATOM 680 N N . LEU A 1 93 ? -6.462 4.999 14.857 1.00 85.06 93 LEU A N 1
ATOM 681 C CA . LEU A 1 93 ? -7.090 3.748 15.258 1.00 85.06 93 LEU A CA 1
ATOM 682 C C . LEU A 1 93 ? -8.078 3.988 16.407 1.00 85.06 93 LEU A C 1
ATOM 684 O O . LEU A 1 93 ? -7.719 4.551 17.443 1.00 85.06 93 LEU A O 1
ATOM 688 N N . ASP A 1 94 ? -9.308 3.515 16.244 1.00 85.94 94 ASP A N 1
ATOM 689 C CA . ASP A 1 94 ? -10.312 3.463 17.298 1.00 85.94 94 ASP A CA 1
ATOM 690 C C . ASP A 1 94 ? -10.086 2.228 18.178 1.00 85.94 94 ASP A C 1
ATOM 692 O O . ASP A 1 94 ? -10.534 1.112 17.889 1.00 85.94 94 ASP A O 1
ATOM 696 N N . VAL A 1 95 ? -9.387 2.429 19.294 1.00 81.00 95 VAL A N 1
ATOM 697 C CA . VAL A 1 95 ? -9.132 1.357 20.266 1.00 81.00 95 VAL A CA 1
ATOM 698 C C . VAL A 1 95 ? -10.443 0.835 20.876 1.00 81.00 95 VAL A C 1
ATOM 700 O O . VAL A 1 95 ? -10.523 -0.342 21.225 1.00 81.00 95 VAL A O 1
ATOM 703 N N . GLY A 1 96 ? -11.490 1.664 20.953 1.00 79.62 96 GLY A N 1
ATOM 704 C CA . GLY A 1 96 ? -12.810 1.271 21.441 1.00 79.62 96 GLY A CA 1
ATOM 705 C C . GLY A 1 96 ? -13.498 0.283 20.501 1.00 79.62 96 GLY A C 1
ATOM 706 O O . GLY A 1 96 ? -13.928 -0.782 20.948 1.00 79.62 96 GLY A O 1
ATOM 707 N N . LYS A 1 97 ? -13.519 0.566 19.190 1.00 82.44 97 LYS A N 1
ATOM 708 C CA . LYS A 1 97 ? -14.018 -0.389 18.176 1.00 82.44 97 LYS A CA 1
ATOM 709 C C . LYS A 1 97 ? -13.203 -1.679 18.174 1.00 82.44 97 LYS A C 1
ATOM 711 O O . LYS A 1 97 ? -13.771 -2.769 18.102 1.00 82.44 97 LYS A O 1
ATOM 716 N N . LEU A 1 98 ? -11.881 -1.578 18.314 1.00 82.50 98 LEU A N 1
ATOM 717 C CA . LEU A 1 98 ? -11.000 -2.745 18.358 1.00 82.50 98 LEU A CA 1
ATOM 718 C C . LEU A 1 98 ? -11.271 -3.630 19.587 1.00 82.50 98 LEU A C 1
ATOM 720 O O . LEU A 1 98 ? -11.252 -4.857 19.490 1.00 82.50 98 LEU A O 1
ATOM 724 N N . GLN A 1 99 ? -11.562 -3.036 20.744 1.00 81.12 99 GLN A N 1
ATOM 725 C CA . GLN A 1 99 ? -11.930 -3.783 21.948 1.00 81.12 99 GLN A CA 1
ATOM 726 C C . GLN A 1 99 ? -13.336 -4.388 21.847 1.00 81.12 99 GLN A C 1
ATOM 728 O O . GLN A 1 99 ? -13.517 -5.551 22.214 1.00 81.12 99 GLN A O 1
ATOM 733 N N . ALA A 1 100 ? -14.298 -3.646 21.292 1.00 82.44 100 ALA A N 1
ATOM 734 C CA . ALA A 1 100 ? -15.683 -4.084 21.112 1.00 82.44 100 ALA A CA 1
ATOM 735 C C . ALA A 1 100 ? -15.850 -5.192 20.053 1.00 82.44 100 ALA A C 1
ATOM 737 O O . ALA A 1 100 ? -16.808 -5.954 20.114 1.00 82.44 100 ALA A O 1
ATOM 738 N N . SER A 1 101 ? -14.902 -5.322 19.120 1.00 78.56 101 SER A N 1
ATOM 739 C CA . SER A 1 101 ? -14.931 -6.304 18.023 1.00 78.56 101 SER A CA 1
ATOM 740 C C . SER A 1 101 ? -14.868 -7.780 18.445 1.00 78.56 101 SER A C 1
ATOM 742 O O . SER A 1 101 ? -15.027 -8.662 17.607 1.00 78.56 101 SER A O 1
ATOM 744 N N . GLY A 1 102 ? -14.590 -8.076 19.721 1.00 79.62 102 GLY A N 1
ATOM 745 C CA . GLY A 1 102 ? -14.477 -9.455 20.212 1.00 79.62 102 GLY A CA 1
ATOM 746 C C . GLY A 1 102 ? -13.293 -10.249 19.638 1.00 79.62 102 GLY A C 1
ATOM 747 O O . GLY A 1 102 ? -13.212 -11.456 19.851 1.00 79.62 102 GLY A O 1
ATOM 748 N N . LEU A 1 103 ? -12.369 -9.592 18.929 1.00 82.75 103 LEU A N 1
ATOM 749 C CA . LEU A 1 103 ? -11.200 -10.232 18.331 1.00 82.75 103 LEU A CA 1
ATOM 750 C C . LEU A 1 103 ? -10.264 -10.858 19.370 1.00 82.75 103 LEU A C 1
ATOM 752 O O . LEU A 1 103 ? -10.084 -10.342 20.479 1.00 82.75 103 LEU A O 1
ATOM 756 N N . THR A 1 104 ? -9.599 -11.942 18.964 1.00 87.12 104 THR A N 1
ATOM 757 C CA . THR A 1 104 ? -8.533 -12.563 19.752 1.00 87.12 104 THR A CA 1
ATOM 758 C C . THR A 1 104 ? -7.344 -11.603 19.907 1.00 87.12 104 THR A C 1
ATOM 760 O O . THR A 1 104 ? -7.130 -10.735 19.054 1.00 87.12 104 THR A O 1
ATOM 763 N N . PRO A 1 105 ? -6.524 -11.745 20.965 1.00 84.69 105 PRO A N 1
ATOM 764 C CA . PRO A 1 105 ? -5.330 -10.916 21.142 1.00 84.69 105 PRO A CA 1
ATOM 765 C C . PRO A 1 105 ? -4.384 -10.943 19.932 1.00 84.69 105 PRO A C 1
ATOM 767 O O . PRO A 1 105 ? -3.832 -9.910 19.566 1.00 84.69 105 PRO A O 1
ATOM 770 N N . THR A 1 106 ? -4.249 -12.098 19.273 1.00 86.50 106 THR A N 1
ATOM 771 C CA . THR A 1 106 ? -3.426 -12.254 18.065 1.00 86.50 106 THR A CA 1
ATOM 772 C C . THR A 1 106 ? -3.967 -11.429 16.899 1.00 86.50 106 THR A C 1
ATOM 774 O O . THR A 1 106 ? -3.219 -10.658 16.309 1.00 86.50 106 THR A O 1
ATOM 777 N N . ALA A 1 107 ? -5.274 -11.507 16.627 1.00 84.06 107 ALA A N 1
ATOM 778 C CA . ALA A 1 107 ? -5.897 -10.734 15.553 1.00 84.06 107 ALA A CA 1
ATOM 779 C C . ALA A 1 107 ? -5.832 -9.219 15.817 1.00 84.06 107 ALA A C 1
ATOM 781 O O . ALA A 1 107 ? -5.640 -8.426 14.899 1.00 84.06 107 ALA A O 1
ATOM 782 N N . ARG A 1 108 ? -5.924 -8.793 17.086 1.00 84.94 108 ARG A N 1
ATOM 783 C CA . ARG A 1 108 ? -5.706 -7.384 17.452 1.00 84.94 108 ARG A CA 1
ATOM 784 C C . ARG A 1 108 ? -4.275 -6.938 17.164 1.00 84.94 108 ARG A C 1
ATOM 786 O O . ARG A 1 108 ? -4.092 -5.853 16.623 1.00 84.94 108 ARG A O 1
ATOM 793 N N . ASN A 1 109 ? -3.280 -7.760 17.496 1.00 87.62 109 ASN A N 1
ATOM 794 C CA . ASN A 1 109 ? -1.880 -7.456 17.196 1.00 87.62 109 ASN A CA 1
ATOM 795 C C . ASN A 1 109 ? -1.634 -7.346 15.687 1.00 87.62 109 ASN A C 1
ATOM 797 O O . ASN A 1 109 ? -0.952 -6.421 15.262 1.00 87.62 109 ASN A O 1
ATOM 801 N N . GLU A 1 110 ? -2.234 -8.218 14.876 1.00 88.94 110 GLU A N 1
ATOM 802 C CA . GLU A 1 110 ? -2.153 -8.116 13.414 1.00 88.94 110 GLU A CA 1
ATOM 803 C C . GLU A 1 110 ? -2.731 -6.791 12.901 1.00 88.94 110 GLU A C 1
ATOM 805 O O . GLU A 1 110 ? -2.104 -6.125 12.081 1.00 88.94 110 GLU A O 1
ATOM 810 N N . ILE A 1 111 ? -3.875 -6.345 13.431 1.00 88.69 111 ILE A N 1
ATOM 811 C CA . ILE A 1 111 ? -4.453 -5.038 13.077 1.00 88.69 111 ILE A CA 1
ATOM 812 C C . ILE A 1 111 ? -3.520 -3.890 13.474 1.00 88.69 111 ILE A C 1
ATOM 814 O O . ILE A 1 111 ? -3.379 -2.934 12.713 1.00 88.69 111 ILE A O 1
ATOM 818 N N . PHE A 1 112 ? -2.847 -3.978 14.625 1.00 88.94 112 PHE A N 1
ATOM 819 C CA . PHE A 1 112 ? -1.840 -2.987 15.011 1.00 88.94 112 PHE A CA 1
ATOM 820 C C . PHE A 1 112 ? -0.642 -2.966 14.055 1.00 88.94 112 PHE A C 1
ATOM 822 O O . PHE A 1 112 ? -0.173 -1.883 13.709 1.00 88.94 112 PHE A O 1
ATOM 829 N N . GLU A 1 113 ? -0.156 -4.123 13.600 1.00 90.69 113 GLU A N 1
ATOM 830 C CA . GLU A 1 113 ? 0.925 -4.186 12.609 1.00 90.69 113 GLU A CA 1
ATOM 831 C C . GLU A 1 113 ? 0.497 -3.573 11.269 1.00 90.69 113 GLU A C 1
ATOM 833 O O . GLU A 1 113 ? 1.209 -2.733 10.718 1.00 90.69 113 GLU A O 1
ATOM 838 N N . TRP A 1 114 ? -0.708 -3.885 10.786 1.00 90.75 114 TRP A N 1
ATOM 839 C CA . TRP A 1 114 ? -1.249 -3.253 9.581 1.00 90.75 114 TRP A CA 1
ATOM 840 C C . TRP A 1 114 ? -1.476 -1.746 9.757 1.00 90.75 114 TRP A C 1
ATOM 842 O O . TRP A 1 114 ? -1.251 -0.970 8.828 1.00 90.75 114 TRP A O 1
ATOM 852 N N . PHE A 1 115 ? -1.863 -1.292 10.950 1.00 90.12 115 PHE A N 1
ATOM 853 C CA . PHE A 1 115 ? -2.019 0.132 11.237 1.00 90.12 115 PHE A CA 1
ATOM 854 C C . PHE A 1 115 ? -0.683 0.885 11.154 1.00 90.12 115 PHE A C 1
ATOM 856 O O . PHE A 1 115 ? -0.641 1.977 10.586 1.00 90.12 115 PHE A O 1
ATOM 863 N N . LYS A 1 116 ? 0.430 0.288 11.607 1.00 90.12 116 LYS A N 1
ATOM 864 C CA . LYS A 1 116 ? 1.774 0.884 11.459 1.00 90.12 116 LYS A CA 1
ATOM 865 C C . LYS A 1 116 ? 2.151 1.124 9.995 1.00 90.12 116 LYS A C 1
ATOM 867 O O . LYS A 1 116 ? 2.822 2.112 9.699 1.00 90.12 116 LYS A O 1
ATOM 872 N N . VAL A 1 117 ? 1.712 0.262 9.072 1.00 88.88 117 VAL A N 1
ATOM 873 C CA . VAL A 1 117 ? 1.918 0.461 7.625 1.00 88.88 117 VAL A CA 1
ATOM 874 C C . VAL A 1 117 ? 1.203 1.729 7.153 1.00 88.88 117 VAL A C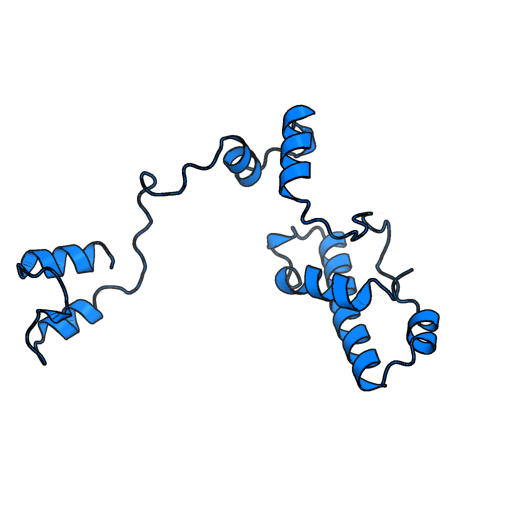 1
ATOM 876 O O . VAL A 1 117 ? 1.787 2.525 6.417 1.00 88.88 117 VAL A O 1
ATOM 879 N N . LEU A 1 118 ? -0.026 1.972 7.620 1.00 87.88 118 LEU A N 1
ATOM 880 C CA . LEU A 1 118 ? -0.771 3.196 7.302 1.00 87.88 118 LEU A CA 1
ATOM 881 C C . LEU A 1 118 ? -0.118 4.445 7.908 1.00 87.88 118 LEU A C 1
ATOM 883 O O . LEU A 1 118 ? -0.033 5.471 7.233 1.00 87.88 118 LEU A O 1
ATOM 887 N N . GLU A 1 119 ? 0.383 4.368 9.144 1.00 89.56 119 GLU A N 1
ATOM 888 C CA . GLU A 1 119 ? 1.123 5.473 9.771 1.00 89.56 119 GLU A CA 1
ATOM 889 C C . GLU A 1 119 ? 2.418 5.800 9.020 1.00 89.56 119 GLU A C 1
ATOM 891 O O . GLU A 1 119 ? 2.744 6.970 8.800 1.00 89.56 119 GLU A O 1
ATOM 896 N N . GLN A 1 120 ? 3.164 4.774 8.607 1.00 88.75 120 GLN A N 1
ATOM 897 C CA . GLN A 1 120 ? 4.383 4.949 7.826 1.00 88.75 120 GLN A CA 1
ATOM 898 C C . GLN A 1 120 ? 4.072 5.555 6.454 1.00 88.75 120 GLN A C 1
ATOM 900 O O . GLN A 1 120 ? 4.774 6.467 6.020 1.00 88.75 120 GLN A O 1
ATOM 905 N N . ALA A 1 121 ? 2.992 5.122 5.805 1.00 86.69 121 ALA A N 1
ATOM 906 C CA . ALA A 1 121 ? 2.558 5.687 4.536 1.00 86.69 121 ALA A CA 1
ATOM 907 C C . ALA A 1 121 ? 2.141 7.163 4.649 1.00 86.69 121 ALA A C 1
ATOM 909 O O . ALA A 1 121 ? 2.480 7.958 3.773 1.00 86.69 121 ALA A O 1
ATOM 910 N N . ASP A 1 122 ? 1.447 7.555 5.726 1.00 86.00 122 ASP A N 1
ATOM 911 C CA . ASP A 1 122 ? 1.121 8.963 6.007 1.00 86.00 122 ASP A CA 1
ATOM 912 C C . ASP A 1 122 ? 2.391 9.788 6.266 1.00 86.00 122 ASP A C 1
ATOM 914 O O . ASP A 1 122 ? 2.537 10.893 5.743 1.00 86.00 122 ASP A O 1
ATOM 918 N N . ARG A 1 123 ? 3.368 9.236 6.996 1.00 86.69 123 ARG A N 1
ATOM 919 C CA . ARG A 1 123 ? 4.668 9.887 7.216 1.00 86.69 123 ARG A CA 1
ATOM 920 C C . ARG A 1 123 ? 5.423 10.117 5.905 1.00 86.69 123 ARG A C 1
ATOM 922 O O . ARG A 1 123 ? 5.912 11.222 5.681 1.00 86.69 123 ARG A O 1
ATOM 929 N N . GLU A 1 124 ? 5.488 9.105 5.042 1.00 85.00 124 GLU A N 1
ATOM 930 C CA . GLU A 1 124 ? 6.121 9.186 3.718 1.00 85.00 124 GLU A CA 1
ATOM 931 C C . GLU A 1 124 ? 5.369 10.136 2.773 1.00 85.00 124 GLU A C 1
ATOM 933 O O . GLU A 1 124 ? 5.973 10.829 1.953 1.00 85.00 124 GLU A O 1
ATOM 938 N N . ALA A 1 125 ? 4.042 10.218 2.901 1.00 81.62 125 ALA A N 1
ATOM 939 C CA . ALA A 1 125 ? 3.241 11.184 2.162 1.00 81.62 125 ALA A CA 1
ATOM 940 C C . ALA A 1 125 ? 3.528 12.623 2.603 1.00 81.62 125 ALA A C 1
ATOM 942 O O . ALA A 1 125 ? 3.718 13.497 1.758 1.00 81.62 125 ALA A O 1
ATOM 943 N N . ARG A 1 126 ? 3.610 12.866 3.915 1.00 83.44 126 ARG A N 1
ATOM 944 C CA . ARG A 1 126 ? 3.929 14.185 4.484 1.00 83.44 126 ARG A CA 1
ATOM 945 C C . ARG A 1 126 ? 5.347 14.641 4.175 1.00 83.44 126 ARG A C 1
ATOM 947 O O . ARG A 1 126 ? 5.571 15.840 4.054 1.00 83.44 126 ARG A O 1
ATOM 954 N N . SER A 1 127 ? 6.290 13.711 4.032 1.00 85.12 127 SER A N 1
ATOM 955 C CA . SER A 1 127 ? 7.652 14.027 3.594 1.00 85.12 127 SER A CA 1
ATOM 956 C C . SER A 1 127 ? 7.767 14.275 2.085 1.00 85.12 127 SER A C 1
ATOM 958 O O . SER A 1 127 ? 8.857 14.582 1.610 1.00 85.12 127 SER A O 1
ATOM 960 N N . GLY A 1 128 ? 6.668 14.170 1.327 1.00 80.69 128 GLY A N 1
ATOM 961 C CA . GLY A 1 128 ? 6.644 14.447 -0.110 1.00 80.69 128 GLY A CA 1
ATOM 962 C C . GLY A 1 128 ? 7.202 13.317 -0.976 1.00 80.69 128 GLY A C 1
ATOM 963 O O . GLY A 1 128 ? 7.482 13.535 -2.152 1.00 80.69 128 GLY A O 1
ATOM 964 N N . ILE A 1 129 ? 7.359 12.105 -0.431 1.00 77.19 129 ILE A N 1
ATOM 965 C CA . ILE A 1 129 ? 7.801 10.946 -1.210 1.00 77.19 129 ILE A CA 1
ATOM 966 C C . ILE A 1 129 ? 6.655 10.524 -2.132 1.00 77.19 129 ILE A C 1
ATOM 968 O O . ILE A 1 129 ? 5.532 10.252 -1.682 1.00 77.19 129 ILE A O 1
ATOM 972 N N . ALA A 1 130 ? 6.940 10.465 -3.433 1.00 75.94 130 ALA A N 1
ATOM 973 C CA . ALA A 1 130 ? 5.995 9.984 -4.430 1.00 75.94 130 ALA A CA 1
ATOM 974 C C . ALA A 1 130 ? 5.584 8.535 -4.126 1.00 75.94 130 ALA A C 1
ATOM 976 O O . ALA A 1 130 ? 6.407 7.721 -3.718 1.00 75.94 130 ALA A O 1
ATOM 977 N N . GLU A 1 131 ? 4.310 8.205 -4.334 1.00 75.25 131 GLU A N 1
ATOM 978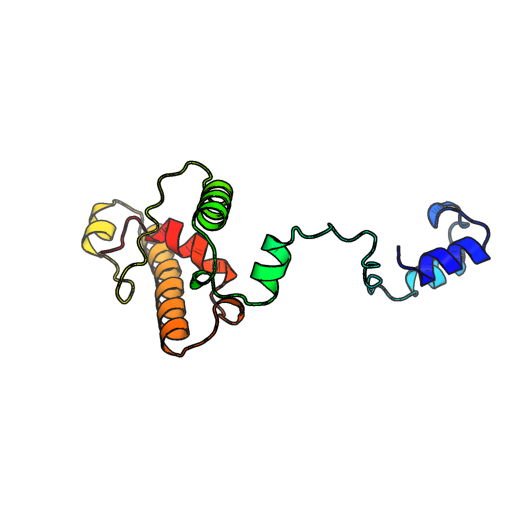 C CA . GLU A 1 131 ? 3.716 6.925 -3.920 1.00 75.25 131 GLU A CA 1
ATOM 979 C C . GLU A 1 131 ? 4.460 5.692 -4.459 1.00 75.25 131 GLU A C 1
ATOM 981 O O . GLU A 1 131 ? 4.662 4.723 -3.734 1.00 75.25 131 GLU A O 1
ATOM 986 N N . HIS A 1 132 ? 4.976 5.758 -5.688 1.00 76.69 132 HIS A N 1
ATOM 987 C CA . HIS A 1 132 ? 5.741 4.669 -6.301 1.00 76.69 132 HIS A CA 1
ATOM 988 C C . HIS A 1 132 ? 7.123 4.424 -5.662 1.00 76.69 132 HIS A C 1
ATOM 990 O O . HIS A 1 132 ? 7.697 3.355 -5.859 1.00 76.69 132 HIS A O 1
ATOM 996 N N . LEU A 1 133 ? 7.651 5.382 -4.891 1.00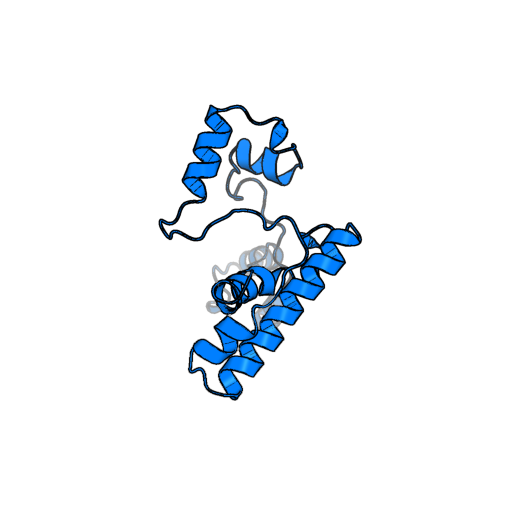 76.06 133 LEU A N 1
ATOM 997 C CA . LEU A 1 133 ? 8.925 5.278 -4.165 1.00 76.06 133 LEU A CA 1
ATOM 998 C C . LEU A 1 133 ? 8.739 4.904 -2.690 1.00 76.06 133 LEU A C 1
ATOM 1000 O O . LEU A 1 133 ? 9.722 4.744 -1.967 1.00 76.06 133 LEU A O 1
ATOM 1004 N N . ARG A 1 134 ? 7.493 4.787 -2.224 1.00 81.50 134 ARG A N 1
ATOM 1005 C CA . ARG A 1 134 ? 7.185 4.480 -0.827 1.00 81.50 134 ARG A CA 1
ATOM 1006 C C . ARG A 1 134 ? 7.491 3.030 -0.504 1.00 81.50 134 ARG A C 1
ATOM 1008 O O . ARG A 1 134 ? 7.164 2.127 -1.276 1.00 81.50 134 ARG A O 1
ATOM 1015 N N . SER A 1 135 ? 8.066 2.806 0.675 1.00 85.06 135 SER A N 1
ATOM 1016 C CA . SER A 1 135 ? 8.349 1.453 1.170 1.00 85.06 135 SER A CA 1
ATOM 1017 C C . SER A 1 135 ? 7.060 0.654 1.393 1.00 85.06 135 SER A C 1
ATOM 1019 O O . SER A 1 135 ? 7.025 -0.556 1.204 1.00 85.06 135 SER A O 1
ATOM 1021 N N . THR A 1 136 ? 5.977 1.366 1.701 1.00 85.69 136 THR A N 1
ATOM 1022 C CA . THR A 1 136 ? 4.649 0.837 2.032 1.00 85.69 136 THR A CA 1
ATOM 1023 C C . THR A 1 136 ? 3.754 0.561 0.821 1.00 85.69 136 THR A C 1
ATOM 1025 O O . THR A 1 136 ? 2.642 0.065 0.989 1.00 85.69 136 THR A O 1
ATOM 1028 N N . ARG A 1 137 ? 4.208 0.858 -0.407 1.00 79.88 137 ARG A N 1
ATOM 1029 C CA . ARG A 1 137 ? 3.355 0.884 -1.614 1.00 79.88 137 ARG A CA 1
ATOM 1030 C C . ARG A 1 137 ? 2.619 -0.425 -1.913 1.00 79.88 137 ARG A C 1
ATOM 1032 O O . ARG A 1 137 ? 1.514 -0.388 -2.434 1.00 79.88 137 ARG A O 1
ATOM 1039 N N . TRP A 1 138 ? 3.222 -1.568 -1.592 1.00 84.00 138 TRP A N 1
ATOM 1040 C CA . TRP A 1 138 ? 2.650 -2.889 -1.877 1.00 84.00 138 TRP A CA 1
ATOM 1041 C C . TRP A 1 138 ? 1.693 -3.385 -0.792 1.00 84.00 138 TRP A C 1
ATOM 1043 O O . TRP A 1 138 ? 0.826 -4.213 -1.060 1.00 84.00 138 TRP A O 1
ATOM 1053 N N . ASP A 1 139 ? 1.837 -2.859 0.421 1.00 87.25 139 ASP A N 1
ATOM 1054 C CA . ASP A 1 139 ? 1.093 -3.301 1.600 1.00 87.25 139 ASP A CA 1
ATOM 1055 C C . ASP A 1 139 ? -0.049 -2.345 1.962 1.00 87.25 139 ASP A C 1
ATOM 1057 O O . ASP A 1 139 ? -0.899 -2.671 2.788 1.00 87.25 139 ASP A O 1
ATOM 1061 N N . LEU A 1 140 ? -0.106 -1.175 1.322 1.00 84.31 140 LEU A N 1
ATOM 1062 C CA . LEU A 1 140 ? -1.051 -0.107 1.629 1.00 84.31 140 LEU A CA 1
ATOM 1063 C C . LEU A 1 140 ? -2.518 -0.526 1.455 1.00 84.31 140 LEU A C 1
ATOM 1065 O O . LEU A 1 140 ? -3.348 -0.245 2.319 1.00 84.31 140 LEU A O 1
ATOM 1069 N N . GLU A 1 141 ? -2.848 -1.206 0.357 1.00 83.31 141 GLU A N 1
ATOM 1070 C CA . GLU A 1 141 ? -4.218 -1.661 0.087 1.00 83.31 141 GLU A CA 1
ATOM 1071 C C . GLU A 1 141 ? -4.656 -2.738 1.082 1.00 83.31 141 GLU A C 1
ATOM 1073 O O . GLU A 1 141 ? -5.738 -2.646 1.664 1.00 83.31 141 GLU A O 1
ATOM 1078 N N . ARG A 1 142 ? -3.774 -3.704 1.367 1.00 85.44 142 ARG A N 1
ATOM 1079 C CA . ARG A 1 142 ? -4.018 -4.745 2.376 1.00 85.44 142 ARG A CA 1
ATOM 1080 C C . ARG A 1 142 ? -4.184 -4.144 3.767 1.00 85.44 142 ARG A C 1
ATOM 1082 O O . ARG A 1 142 ? -5.081 -4.545 4.507 1.00 85.44 142 ARG A O 1
ATOM 1089 N N . ALA A 1 143 ? -3.366 -3.156 4.116 1.00 85.50 143 ALA A N 1
ATOM 1090 C CA . ALA A 1 143 ? -3.472 -2.454 5.385 1.00 85.50 143 ALA A CA 1
ATOM 1091 C C . ALA A 1 143 ? -4.812 -1.709 5.507 1.00 85.50 143 ALA A C 1
ATOM 1093 O O . ALA A 1 143 ? -5.466 -1.785 6.545 1.00 85.50 143 ALA A O 1
ATOM 1094 N N . ARG A 1 144 ? -5.281 -1.053 4.436 1.00 86.00 144 ARG A N 1
ATOM 1095 C CA . ARG A 1 144 ? -6.599 -0.395 4.418 1.00 86.00 144 ARG A CA 1
ATOM 1096 C C . ARG A 1 144 ? -7.751 -1.380 4.587 1.00 86.00 144 ARG A C 1
ATOM 1098 O O . ARG A 1 144 ? -8.671 -1.081 5.338 1.00 86.00 144 ARG A O 1
ATOM 1105 N N . GLN A 1 145 ? -7.693 -2.544 3.944 1.00 86.81 145 GLN A N 1
ATOM 1106 C CA . GLN A 1 145 ? -8.733 -3.571 4.070 1.00 86.81 145 GLN A CA 1
ATOM 1107 C C . GLN A 1 145 ? -8.824 -4.126 5.498 1.00 86.81 145 GLN A C 1
ATOM 1109 O O . GLN A 1 145 ? -9.915 -4.235 6.051 1.00 86.81 145 GLN A O 1
ATOM 1114 N N . ASN A 1 146 ? -7.681 -4.431 6.119 1.00 85.75 146 ASN A N 1
ATOM 1115 C CA . ASN A 1 146 ? -7.649 -5.017 7.462 1.00 85.75 146 ASN A CA 1
ATOM 1116 C C . ASN A 1 146 ? -7.986 -4.004 8.567 1.00 85.75 146 ASN A C 1
ATOM 1118 O O . ASN A 1 146 ? -8.630 -4.351 9.557 1.00 85.75 146 ASN A O 1
ATOM 1122 N N . VAL A 1 147 ? -7.547 -2.753 8.416 1.00 86.38 147 VAL A N 1
ATOM 1123 C CA . VAL A 1 147 ? -7.653 -1.733 9.471 1.00 86.38 147 VAL A CA 1
ATOM 1124 C C . VAL A 1 147 ? -8.865 -0.822 9.281 1.00 86.38 147 VAL A C 1
ATOM 1126 O O . VAL A 1 147 ? -9.357 -0.267 10.259 1.00 86.38 147 VAL A O 1
ATOM 1129 N N . GLY A 1 148 ? -9.387 -0.697 8.058 1.00 83.75 148 GLY A N 1
ATOM 1130 C CA . GLY A 1 148 ? -10.498 0.187 7.691 1.00 83.75 148 GLY A CA 1
ATOM 1131 C C . GLY A 1 148 ? -11.695 0.175 8.653 1.00 83.75 148 GLY A C 1
ATOM 1132 O O . GLY A 1 148 ? -12.115 1.255 9.072 1.00 83.75 148 GLY A O 1
ATOM 1133 N N . PRO A 1 149 ? -12.201 -0.996 9.092 1.00 85.44 149 PRO A N 1
ATOM 1134 C CA . PRO A 1 149 ? -13.316 -1.075 10.043 1.00 85.44 149 PRO A CA 1
ATOM 1135 C C . PRO A 1 149 ? -13.041 -0.423 11.411 1.00 85.44 149 PRO A C 1
ATOM 1137 O O . PRO A 1 149 ? -13.972 -0.075 12.139 1.00 85.44 149 PRO A O 1
ATOM 1140 N N . TYR A 1 150 ? -11.766 -0.254 11.764 1.00 84.00 150 TYR A N 1
ATOM 1141 C CA . TYR A 1 150 ? -11.297 0.218 13.066 1.00 84.00 150 TYR A CA 1
ATOM 1142 C C . TYR A 1 150 ? -10.725 1.639 13.021 1.00 84.00 150 TYR A C 1
ATOM 1144 O O . TYR A 1 150 ? -10.177 2.093 14.021 1.00 84.00 150 TYR A O 1
ATOM 1152 N N . LEU A 1 151 ? -10.830 2.351 11.896 1.00 84.00 151 LEU A N 1
ATOM 1153 C CA . LEU A 1 151 ? -10.404 3.750 11.792 1.00 84.00 151 LEU A CA 1
ATOM 1154 C C . LEU A 1 151 ? -11.516 4.724 12.249 1.00 84.00 151 LEU A C 1
ATOM 1156 O O . LEU A 1 151 ? -12.702 4.362 12.308 1.00 84.00 151 LEU A O 1
ATOM 1160 N N . VAL A 1 152 ? -11.110 5.950 12.609 1.00 77.62 152 VAL A N 1
ATOM 1161 C CA . VAL A 1 152 ? -11.975 7.102 12.964 1.00 77.62 152 VAL A CA 1
ATOM 1162 C C . VAL A 1 152 ? -11.895 8.1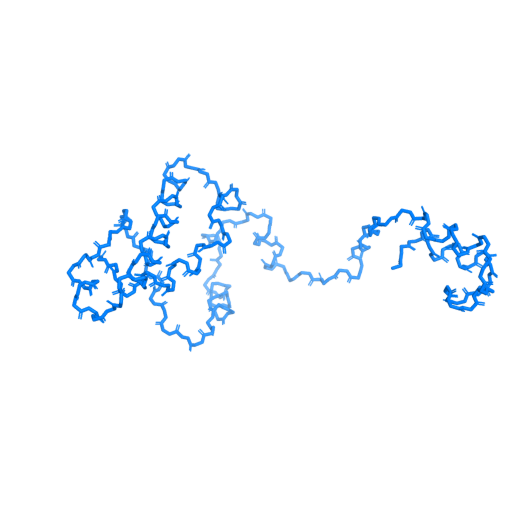85 11.903 1.00 77.62 152 VAL A C 1
ATOM 1164 O O . VAL A 1 152 ? -10.756 8.509 11.496 1.00 77.62 152 VAL A O 1
#

Foldseek 3Di:
DAPVLVVLCVVVVHDDLVPDDPPDVSNVVSVPPDPDHPDPDPVPPPPQDPVRVCVVVDDDPVPDDPVRVVVVVVVPDPPDPDPPPPPPDQWDFQVVQLVVVPDDPVLSVVLVVLSVLSNQQVVCVVVVNDLVRRPSNVSVVVSCVSRVSGTD

Secondary structure (DSSP, 8-state):
--HHHHHHHHHTT-S-GGGSPTT-HHHHHHHHS--SPPPPPTTTS----HHHHHHHTT--GGG--HHHHHHHHHHT--S--------SSS--B-HHHHHHT---HHHHHHHHHHHHHHHHHHHHHHTT--GGG-TTTTTHHHHHHHHGGGB-

pLDDT: mean 70.97, std 15.14, range [37.53, 90.75]

Sequence (152 aa):
MNVAQKEHLAALGVASVHDLPPGSNAKLEYANLTDTPDPESVETAPKYSEGQVQYLLGRSVDDLDDFQRGVLAGLGTTTEETSTAKPSGAPKLDVGKLQASGLTPTARNEIFEWFKVLEQADREARSGIAEHLRSTRWDLERARQNVGPYLV

Radius of gyration: 25.3 Å; chains: 1; bounding box: 46×53×60 Å